Protein AF-A0A2D6XCV6-F1 (afdb_monomer_lite)

Sequence (66 aa):
MTKLTTRGRKRIKTSNFALPDRQYPIQDISHARNALARVSQYGTPSEKKRVREAVYKKYLSLGKKK

Secondary structure (DSSP, 8-state):
-----HHHHHTS-GGGEEEGGGEEE-SSHHHHHHHHHHHHHH--HHHHHHHHHHHHHH-HHHH---

Foldseek 3Di:
DPPCDPVNVVPPDCLQALDPVRHQGNVDPVSLVVSLVVCVVPNDPVSNVSSVVSSCVVPVVVVDPD

Structure (mmCIF, N/CA/C/O backbone):
data_AF-A0A2D6XCV6-F1
#
_entry.id   AF-A0A2D6XCV6-F1
#
loop_
_atom_site.group_PDB
_atom_site.id
_atom_site.type_symbol
_atom_site.label_atom_id
_atom_site.label_alt_id
_atom_site.label_comp_id
_atom_site.label_asym_id
_atom_site.label_entity_id
_atom_site.label_seq_id
_atom_site.pdbx_PDB_ins_code
_atom_site.Cartn_x
_atom_site.Cartn_y
_atom_site.Cartn_z
_atom_site.occupancy
_atom_site.B_iso_or_equiv
_atom_site.auth_seq_id
_atom_site.auth_comp_id
_atom_site.auth_asym_id
_atom_site.auth_atom_id
_atom_site.pdbx_PDB_model_num
ATOM 1 N N . MET A 1 1 ? 7.224 -20.549 -16.016 1.00 46.25 1 MET A N 1
ATOM 2 C CA . MET A 1 1 ? 7.184 -19.251 -15.301 1.00 46.25 1 MET A CA 1
ATOM 3 C C . MET A 1 1 ? 7.840 -18.172 -16.150 1.00 46.25 1 MET A C 1
ATOM 5 O O . MET A 1 1 ? 9.017 -18.296 -16.462 1.00 46.25 1 MET A O 1
ATOM 9 N N . THR A 1 2 ? 7.119 -17.118 -16.533 1.00 54.84 2 THR A N 1
ATOM 10 C CA . THR A 1 2 ? 7.722 -15.967 -17.225 1.00 54.84 2 THR A CA 1
ATOM 11 C C . THR A 1 2 ? 8.509 -15.125 -16.222 1.00 54.84 2 THR A C 1
ATOM 13 O O . THR A 1 2 ? 7.933 -14.483 -15.343 1.00 54.84 2 THR A O 1
ATOM 16 N N . LYS A 1 3 ? 9.842 -15.149 -16.317 1.00 69.31 3 LYS A N 1
ATOM 17 C CA . LYS A 1 3 ? 10.741 -14.410 -15.421 1.00 69.31 3 LYS A CA 1
ATOM 18 C C . LYS A 1 3 ? 10.514 -12.906 -15.598 1.00 69.31 3 LYS A C 1
ATOM 20 O O . LYS A 1 3 ? 10.738 -12.361 -16.677 1.00 69.31 3 LYS A O 1
ATOM 25 N N . LEU A 1 4 ? 10.080 -12.222 -14.540 1.00 73.31 4 LEU A N 1
ATOM 26 C CA . LEU A 1 4 ? 9.896 -10.771 -14.556 1.00 73.31 4 LEU A CA 1
ATOM 27 C C . LEU A 1 4 ? 11.265 -10.087 -14.714 1.00 73.31 4 LEU A C 1
ATOM 29 O O . LEU A 1 4 ? 12.018 -9.959 -13.748 1.00 73.31 4 LEU A O 1
ATOM 33 N N . THR A 1 5 ? 11.600 -9.680 -15.939 1.00 82.75 5 THR A N 1
ATOM 34 C CA . THR A 1 5 ? 12.872 -9.015 -16.255 1.00 82.75 5 THR A CA 1
ATOM 35 C C . THR A 1 5 ? 12.944 -7.628 -15.617 1.00 82.75 5 THR A C 1
ATOM 37 O O . THR A 1 5 ? 11.923 -6.973 -15.401 1.00 82.75 5 THR A O 1
ATOM 40 N N . THR A 1 6 ? 14.153 -7.118 -15.365 1.00 77.75 6 THR A N 1
ATOM 41 C CA . THR A 1 6 ? 14.363 -5.763 -14.821 1.00 77.75 6 THR A CA 1
ATOM 42 C C . THR A 1 6 ? 13.710 -4.687 -15.696 1.00 77.75 6 THR A C 1
ATOM 44 O O . THR A 1 6 ? 13.101 -3.748 -15.183 1.00 77.75 6 THR A O 1
ATOM 47 N N . ARG A 1 7 ?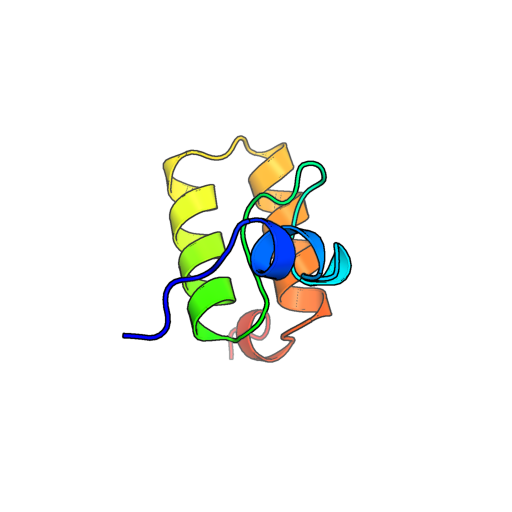 13.755 -4.860 -17.026 1.00 77.88 7 ARG A N 1
ATOM 48 C CA . ARG A 1 7 ? 13.059 -3.995 -17.997 1.00 77.88 7 ARG A CA 1
ATOM 49 C C . ARG A 1 7 ? 11.536 -4.095 -17.859 1.00 77.88 7 ARG A C 1
ATOM 51 O O . ARG A 1 7 ? 10.855 -3.075 -17.892 1.00 77.88 7 ARG A O 1
ATOM 58 N N . GLY A 1 8 ? 11.004 -5.302 -17.648 1.00 80.50 8 GLY A N 1
ATOM 59 C CA . GLY A 1 8 ? 9.588 -5.530 -17.346 1.00 80.50 8 GLY A CA 1
ATOM 60 C C . GLY A 1 8 ? 9.143 -4.817 -16.068 1.00 80.50 8 GLY A C 1
ATOM 61 O O . GLY A 1 8 ? 8.155 -4.091 -16.093 1.00 80.50 8 GLY A O 1
ATOM 62 N N . ARG A 1 9 ? 9.931 -4.918 -14.988 1.00 76.81 9 ARG A N 1
ATOM 63 C CA . ARG A 1 9 ? 9.664 -4.208 -13.725 1.00 76.81 9 ARG A CA 1
ATOM 64 C C . ARG A 1 9 ? 9.621 -2.706 -13.929 1.00 76.81 9 ARG A C 1
ATOM 66 O O . ARG A 1 9 ? 8.683 -2.073 -13.470 1.00 76.81 9 ARG A O 1
ATOM 73 N N . LYS A 1 10 ? 10.590 -2.116 -14.636 1.00 77.12 10 LYS A N 1
ATOM 74 C CA . LYS A 1 10 ? 10.632 -0.662 -14.887 1.00 77.12 10 LYS A CA 1
ATOM 75 C C . LYS A 1 10 ? 9.397 -0.135 -15.629 1.00 77.12 10 LYS A C 1
ATOM 77 O O . LYS A 1 10 ? 8.984 0.979 -15.347 1.00 77.12 10 LYS A O 1
ATOM 82 N N . ARG A 1 11 ? 8.760 -0.948 -16.479 1.00 82.00 11 ARG A N 1
ATOM 83 C CA . ARG A 1 11 ? 7.545 -0.569 -17.226 1.00 82.00 11 ARG A CA 1
ATOM 84 C C . ARG A 1 11 ? 6.243 -0.613 -16.419 1.00 82.00 11 ARG A C 1
ATOM 86 O O . ARG A 1 11 ? 5.220 -0.148 -16.912 1.00 82.00 11 ARG A O 1
ATOM 93 N N . ILE A 1 12 ? 6.248 -1.142 -15.192 1.00 81.75 12 ILE A N 1
ATOM 94 C CA . ILE A 1 12 ? 5.049 -1.133 -14.341 1.00 81.75 12 ILE A CA 1
ATOM 95 C C . ILE A 1 12 ? 4.758 0.308 -13.905 1.00 81.75 12 ILE A C 1
ATOM 97 O O . ILE A 1 12 ? 5.571 0.914 -13.201 1.00 81.75 12 ILE A O 1
ATOM 101 N N . LYS A 1 13 ? 3.590 0.829 -14.302 1.00 82.06 13 LYS A N 1
ATOM 102 C CA . LYS A 1 13 ? 3.131 2.181 -13.956 1.00 82.06 13 LYS A CA 1
ATOM 103 C C . LYS A 1 13 ? 3.149 2.395 -12.440 1.00 82.06 13 LYS A C 1
ATOM 105 O O . LYS A 1 13 ? 2.752 1.516 -11.678 1.00 82.06 13 LYS A O 1
ATOM 110 N N . THR A 1 14 ? 3.569 3.579 -12.004 1.00 80.56 14 THR A N 1
ATOM 111 C CA . THR A 1 14 ? 3.603 3.970 -10.583 1.00 80.56 14 THR A CA 1
ATOM 112 C C . THR A 1 14 ? 2.216 3.956 -9.938 1.00 80.56 14 THR A C 1
ATOM 114 O O . THR A 1 14 ? 2.099 3.634 -8.764 1.00 80.56 14 THR A O 1
ATOM 117 N N . SER A 1 15 ? 1.153 4.164 -10.721 1.00 78.44 15 SER A N 1
ATOM 118 C CA . SER A 1 15 ? -0.250 4.040 -10.291 1.00 78.44 15 SER A CA 1
ATOM 119 C C . SER A 1 15 ? -0.684 2.620 -9.891 1.00 78.44 15 SER A C 1
ATOM 121 O O . SER A 1 15 ? -1.786 2.419 -9.376 1.00 78.44 15 SER A O 1
ATOM 123 N N . ASN A 1 16 ? 0.157 1.609 -10.128 1.00 85.94 16 ASN A N 1
ATOM 124 C CA . ASN A 1 16 ? -0.059 0.255 -9.624 1.00 85.94 16 ASN A CA 1
ATOM 125 C C . ASN A 1 16 ? 0.501 0.038 -8.219 1.00 85.94 16 ASN A C 1
ATOM 127 O O . ASN A 1 16 ? 0.443 -1.088 -7.741 1.00 85.94 16 ASN A O 1
ATOM 131 N N . PHE A 1 17 ? 1.011 1.072 -7.558 1.00 89.00 17 PHE A N 1
ATOM 132 C CA . PHE A 1 17 ? 1.567 0.996 -6.214 1.00 89.00 17 PHE A CA 1
ATOM 133 C C . PHE A 1 17 ? 0.849 1.981 -5.295 1.00 89.00 17 PHE A C 1
ATOM 135 O O . PHE A 1 17 ? 0.426 3.049 -5.735 1.00 89.00 17 PHE A O 1
ATOM 142 N N . ALA A 1 18 ? 0.676 1.602 -4.030 1.00 86.94 18 ALA A N 1
ATOM 143 C CA . ALA A 1 18 ? -0.081 2.398 -3.068 1.00 86.94 18 ALA A CA 1
ATOM 144 C C . ALA A 1 18 ? 0.753 3.497 -2.383 1.00 86.94 18 ALA A C 1
ATOM 146 O O . ALA A 1 18 ? 0.183 4.426 -1.815 1.00 86.94 18 ALA A O 1
ATOM 147 N N . LEU A 1 19 ? 2.086 3.407 -2.439 1.00 83.88 19 LEU A N 1
ATOM 148 C CA . LEU A 1 19 ? 3.011 4.399 -1.885 1.00 83.88 19 LEU A CA 1
ATOM 149 C C . LEU A 1 19 ? 4.054 4.849 -2.924 1.00 83.88 19 LEU A C 1
ATOM 151 O O . LEU A 1 19 ? 4.340 4.104 -3.874 1.00 83.88 19 LEU A O 1
ATOM 155 N N . PRO A 1 20 ? 4.660 6.044 -2.729 1.00 75.44 20 PRO A N 1
ATOM 156 C CA . PRO A 1 20 ? 5.918 6.389 -3.388 1.00 75.44 20 PRO A CA 1
ATOM 157 C C . PRO A 1 20 ? 6.972 5.302 -3.100 1.00 75.44 20 PRO A C 1
ATOM 159 O O . PRO A 1 20 ? 6.832 4.524 -2.162 1.00 75.44 20 PRO A O 1
ATOM 162 N N . ASP A 1 21 ? 7.968 5.166 -3.973 1.00 82.12 21 ASP A N 1
ATOM 163 C CA . ASP A 1 21 ? 8.952 4.062 -3.988 1.00 82.12 21 ASP A CA 1
ATOM 164 C C . ASP A 1 21 ? 8.436 2.699 -4.458 1.00 82.12 21 ASP A C 1
ATOM 166 O O . ASP A 1 21 ? 9.123 1.684 -4.344 1.00 82.12 21 ASP A O 1
ATOM 170 N N . ARG A 1 22 ? 7.254 2.667 -5.087 1.00 82.75 22 ARG A N 1
ATOM 171 C CA . ARG A 1 22 ? 6.693 1.444 -5.691 1.00 82.75 22 ARG A CA 1
ATOM 172 C C . ARG A 1 22 ? 6.464 0.345 -4.645 1.00 82.75 22 ARG A C 1
ATOM 174 O O . ARG A 1 22 ? 6.584 -0.846 -4.936 1.00 82.75 22 ARG A O 1
ATOM 181 N N . GLN A 1 23 ? 6.126 0.750 -3.424 1.00 84.06 23 GLN A N 1
ATOM 182 C CA . GLN A 1 23 ? 5.738 -0.167 -2.361 1.00 84.06 23 GLN A CA 1
ATOM 183 C C . GLN A 1 23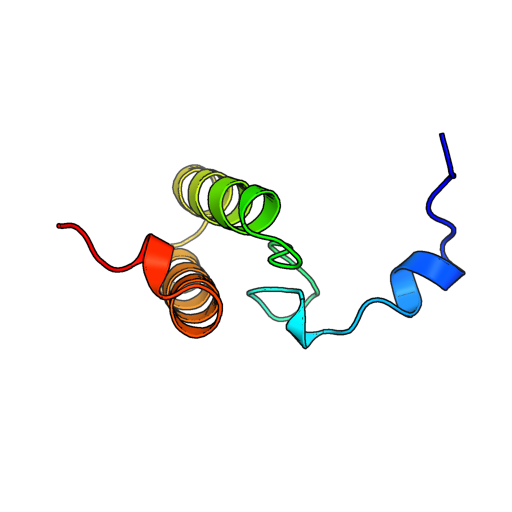 ? 4.249 -0.502 -2.456 1.00 84.06 23 GLN A C 1
ATOM 185 O O . GLN A 1 23 ? 3.448 0.286 -2.963 1.00 84.06 23 GLN A O 1
ATOM 190 N N . TYR A 1 24 ? 3.880 -1.678 -1.941 1.00 87.56 24 TYR A N 1
ATOM 191 C CA . TYR A 1 24 ? 2.497 -2.162 -1.900 1.00 87.56 24 TYR A CA 1
ATOM 192 C C . TYR A 1 24 ? 1.831 -2.193 -3.289 1.00 87.56 24 TYR A C 1
ATOM 194 O O . TYR A 1 24 ? 1.038 -1.309 -3.622 1.00 87.56 24 TYR A O 1
ATOM 202 N N . PRO A 1 25 ? 2.151 -3.194 -4.130 1.00 90.69 25 PRO A N 1
ATOM 203 C CA . PRO A 1 25 ? 1.490 -3.357 -5.419 1.00 90.69 25 PRO A CA 1
ATOM 204 C C . PRO A 1 25 ? -0.024 -3.554 -5.240 1.00 90.69 25 PRO A C 1
ATOM 206 O O . PRO A 1 25 ? -0.467 -4.326 -4.398 1.00 90.69 25 PRO A O 1
ATOM 209 N N . ILE A 1 26 ? -0.806 -2.863 -6.065 1.00 89.94 26 ILE A N 1
ATOM 210 C CA . ILE A 1 26 ? -2.278 -2.853 -6.122 1.00 89.94 26 ILE A CA 1
ATOM 211 C C . ILE A 1 26 ? -2.763 -3.023 -7.574 1.00 89.94 26 ILE A C 1
ATOM 213 O O . ILE A 1 26 ? -3.747 -2.422 -8.016 1.00 89.94 26 ILE A O 1
ATOM 217 N N . GLN A 1 27 ? -2.019 -3.789 -8.372 1.00 88.31 27 GLN A N 1
ATOM 218 C CA . GLN A 1 27 ? -2.315 -4.024 -9.791 1.00 88.31 27 GLN A CA 1
ATOM 219 C C . GLN A 1 27 ? -3.615 -4.812 -10.016 1.00 88.31 27 GLN A C 1
ATOM 221 O O . GLN A 1 27 ? -4.306 -4.548 -10.992 1.00 88.31 27 GLN A O 1
ATOM 226 N N . ASP A 1 28 ? -3.962 -5.704 -9.085 1.00 89.00 28 ASP A N 1
ATOM 227 C CA . ASP A 1 28 ? -5.211 -6.469 -9.042 1.00 89.00 28 ASP A CA 1
ATOM 228 C C . ASP A 1 28 ? -5.742 -6.552 -7.594 1.00 89.00 28 ASP A C 1
ATOM 230 O O . ASP A 1 28 ? -5.089 -6.099 -6.644 1.00 89.00 28 ASP A O 1
ATOM 234 N N . ILE A 1 29 ? -6.934 -7.133 -7.419 1.00 87.56 29 ILE A N 1
ATOM 235 C CA . ILE A 1 29 ? -7.609 -7.259 -6.114 1.00 87.56 29 ILE A CA 1
ATOM 236 C C . ILE A 1 29 ? -6.806 -8.131 -5.133 1.00 87.56 29 ILE A C 1
ATOM 238 O O . ILE A 1 29 ? -6.801 -7.859 -3.931 1.00 87.56 29 ILE A O 1
ATOM 242 N N . SER A 1 30 ? -6.119 -9.169 -5.618 1.00 89.00 30 SER A N 1
ATOM 243 C CA . SER A 1 30 ? -5.326 -10.071 -4.773 1.00 89.00 30 SER A CA 1
A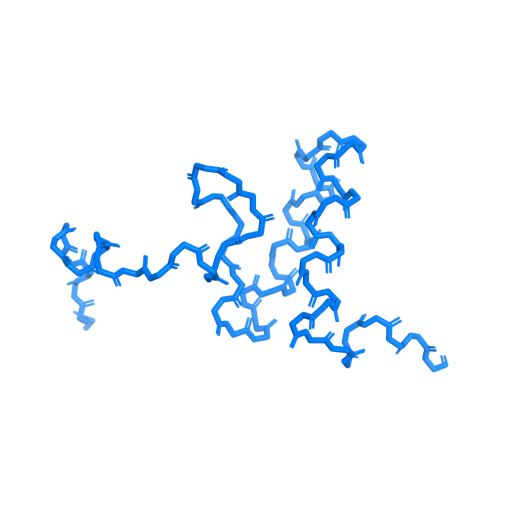TOM 244 C C . SER A 1 30 ? -4.125 -9.338 -4.176 1.00 89.00 30 SER A C 1
ATOM 246 O O . SER A 1 30 ? -3.914 -9.344 -2.961 1.00 89.00 30 SER A O 1
ATOM 248 N N . HIS A 1 31 ? -3.399 -8.600 -5.017 1.00 90.62 31 HIS A N 1
ATOM 249 C CA . HIS A 1 31 ? -2.305 -7.732 -4.604 1.00 90.62 31 HIS A CA 1
ATOM 250 C C . HIS A 1 31 ? -2.791 -6.639 -3.650 1.00 90.62 31 HIS A C 1
ATOM 252 O O . HIS A 1 31 ? -2.139 -6.393 -2.641 1.00 90.62 31 HIS A O 1
ATOM 258 N N . ALA A 1 32 ? -3.967 -6.053 -3.893 1.00 91.31 32 ALA A N 1
ATOM 259 C CA . ALA A 1 32 ? -4.554 -5.064 -2.994 1.00 91.31 32 ALA A CA 1
ATOM 260 C C . ALA A 1 32 ? -4.878 -5.625 -1.597 1.00 91.31 32 ALA A C 1
ATOM 262 O O . ALA A 1 32 ? -4.556 -4.992 -0.592 1.00 91.31 32 ALA A O 1
ATOM 263 N N . ARG A 1 33 ? -5.444 -6.835 -1.504 1.00 92.25 33 ARG A N 1
ATOM 264 C CA . ARG A 1 33 ? -5.659 -7.514 -0.212 1.00 92.25 33 ARG A CA 1
ATOM 265 C C . ARG A 1 33 ? -4.342 -7.814 0.499 1.00 92.25 33 ARG A C 1
ATOM 267 O O . ARG A 1 33 ? -4.220 -7.556 1.694 1.00 92.25 33 ARG A O 1
ATOM 274 N N . ASN A 1 34 ? -3.345 -8.305 -0.236 1.00 93.06 34 ASN A N 1
ATOM 275 C CA . ASN A 1 34 ? -2.01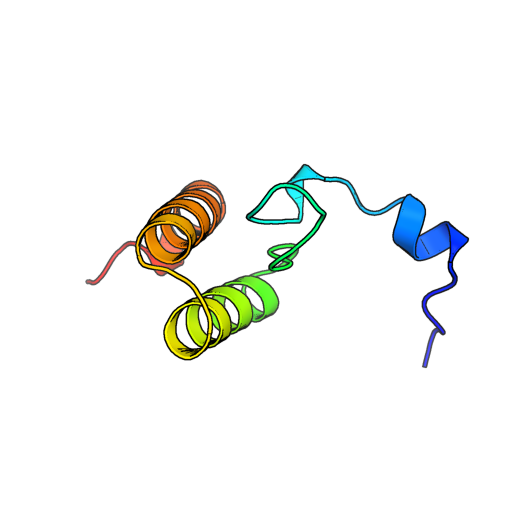4 -8.566 0.311 1.00 93.06 34 ASN A CA 1
ATOM 276 C C . ASN A 1 34 ? -1.343 -7.267 0.790 1.00 93.06 34 ASN A C 1
ATOM 278 O O . ASN A 1 34 ? -0.736 -7.235 1.856 1.00 93.06 34 ASN A O 1
ATOM 282 N N . ALA A 1 35 ? -1.513 -6.167 0.056 1.00 92.44 35 ALA A N 1
ATOM 283 C CA . ALA A 1 35 ? -1.020 -4.858 0.455 1.00 92.44 35 ALA A CA 1
ATOM 284 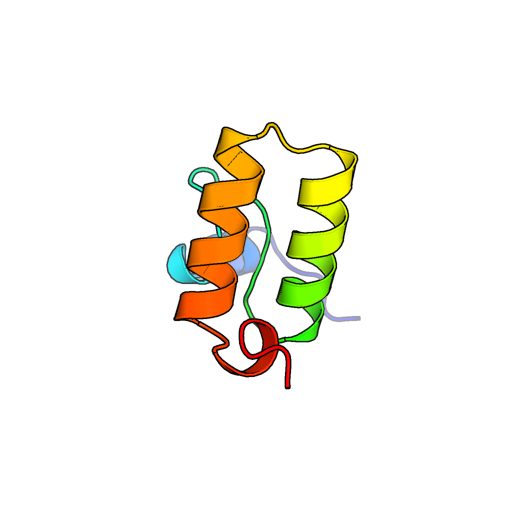C C . ALA A 1 35 ? -1.631 -4.395 1.786 1.00 92.44 35 ALA A C 1
ATOM 286 O O . ALA A 1 35 ? -0.894 -3.967 2.672 1.00 92.44 35 ALA A O 1
ATOM 287 N N . LEU A 1 36 ? -2.950 -4.548 1.958 1.00 92.06 36 LEU A N 1
ATOM 288 C CA . LEU A 1 36 ? -3.635 -4.257 3.222 1.00 92.06 36 LEU A CA 1
ATOM 289 C C . LEU A 1 36 ? -3.132 -5.136 4.378 1.00 92.06 36 LEU A C 1
ATOM 291 O O . LEU A 1 36 ? -2.907 -4.633 5.478 1.00 92.06 36 LEU A O 1
ATOM 295 N N . ALA A 1 37 ? -2.917 -6.430 4.134 1.00 92.19 37 ALA A N 1
ATOM 296 C CA . ALA A 1 37 ? -2.384 -7.342 5.145 1.00 92.19 37 ALA A CA 1
ATOM 297 C C . ALA A 1 37 ? -0.956 -6.949 5.563 1.00 92.19 37 ALA A C 1
ATOM 299 O O . ALA A 1 37 ? -0.673 -6.800 6.752 1.00 92.19 37 ALA A O 1
ATOM 300 N N . ARG A 1 38 ? -0.074 -6.691 4.591 1.00 91.81 38 ARG A N 1
ATOM 301 C CA . ARG A 1 38 ? 1.320 -6.300 4.843 1.00 91.81 38 ARG A CA 1
ATOM 302 C C . ARG A 1 38 ? 1.435 -4.954 5.545 1.00 91.81 38 ARG A C 1
ATOM 304 O O . ARG A 1 38 ? 2.196 -4.848 6.500 1.00 91.81 38 ARG A O 1
ATOM 311 N N . VAL A 1 39 ? 0.670 -3.943 5.121 1.00 92.75 39 VAL A N 1
ATOM 312 C CA . VAL A 1 39 ? 0.719 -2.624 5.772 1.00 92.75 39 VAL A CA 1
ATOM 313 C C . VAL A 1 39 ? 0.166 -2.700 7.191 1.00 92.75 39 VAL A C 1
ATOM 315 O O . VAL A 1 39 ? 0.610 -1.962 8.062 1.00 92.75 39 VAL A O 1
ATOM 318 N N . SER A 1 40 ? -0.771 -3.616 7.462 1.00 90.25 40 SER A N 1
ATOM 319 C CA . SER A 1 40 ? -1.251 -3.861 8.822 1.00 90.25 40 SER A CA 1
ATOM 320 C C . SER A 1 40 ? -0.153 -4.427 9.727 1.00 90.25 40 SER A C 1
ATOM 322 O O . SER A 1 40 ? -0.069 -4.008 10.882 1.00 90.25 40 SER A O 1
ATOM 324 N N . GLN A 1 41 ? 0.674 -5.333 9.195 1.00 92.44 41 GLN A N 1
ATOM 325 C CA . GLN A 1 41 ? 1.753 -6.013 9.921 1.00 92.44 41 GLN A CA 1
ATOM 326 C C . GLN A 1 41 ? 2.994 -5.133 10.121 1.00 92.44 41 GLN A C 1
ATOM 328 O O . GLN A 1 41 ? 3.512 -5.071 11.229 1.00 92.44 41 GLN A O 1
ATOM 333 N N . TYR A 1 42 ? 3.451 -4.443 9.072 1.00 91.00 42 TYR A N 1
ATOM 334 C CA . TYR A 1 42 ? 4.750 -3.752 9.067 1.00 91.00 42 TYR A CA 1
ATOM 335 C C . TYR A 1 42 ? 4.660 -2.235 8.890 1.00 91.00 42 TYR A C 1
ATOM 337 O O . TYR A 1 42 ? 5.645 -1.537 9.103 1.00 91.00 42 TYR A O 1
ATOM 345 N N . GLY A 1 43 ? 3.507 -1.716 8.466 1.00 87.06 43 GLY A N 1
ATOM 346 C CA . GLY A 1 43 ? 3.352 -0.297 8.174 1.00 87.06 43 GLY A CA 1
ATOM 347 C C . GLY A 1 43 ? 3.164 0.557 9.426 1.00 87.06 43 GLY A C 1
ATOM 348 O O . GLY A 1 43 ? 2.576 0.141 10.426 1.00 87.06 43 GLY A O 1
ATOM 349 N N . THR A 1 44 ? 3.587 1.808 9.331 1.00 91.88 44 THR A N 1
ATOM 350 C CA . THR A 1 44 ? 3.266 2.870 10.288 1.00 91.88 44 THR A CA 1
ATOM 351 C C . THR A 1 44 ? 1.793 3.298 10.171 1.00 91.88 44 THR A C 1
ATOM 353 O O . THR A 1 44 ? 1.146 3.049 9.148 1.00 91.88 44 THR A O 1
ATOM 356 N N . PRO A 1 45 ? 1.212 3.981 11.176 1.00 90.81 45 PRO A N 1
ATOM 357 C CA . PRO A 1 45 ? -0.158 4.499 11.089 1.00 90.81 45 PRO A CA 1
ATOM 358 C C . PRO A 1 45 ? -0.409 5.377 9.849 1.00 90.81 45 PRO A C 1
ATOM 360 O O . PRO A 1 45 ? -1.460 5.269 9.211 1.00 90.81 45 PRO A O 1
ATOM 363 N N . SER A 1 46 ? 0.581 6.186 9.462 1.00 90.50 46 SER A N 1
ATOM 364 C CA . SER A 1 46 ? 0.534 7.045 8.273 1.00 90.50 46 SER A CA 1
ATOM 365 C C . SER A 1 46 ? 0.501 6.242 6.971 1.00 90.50 46 SER A C 1
ATOM 367 O O . SER A 1 46 ? -0.306 6.526 6.082 1.00 90.50 46 SER A O 1
ATOM 369 N N . GLU A 1 47 ? 1.326 5.198 6.860 1.00 90.31 47 GLU A N 1
ATOM 370 C CA . GLU A 1 47 ? 1.328 4.303 5.697 1.00 90.31 47 GLU A CA 1
ATOM 371 C C . GLU A 1 47 ? 0.038 3.497 5.612 1.00 90.31 47 GLU A C 1
ATOM 373 O O . GLU A 1 47 ? -0.547 3.391 4.536 1.00 90.31 47 GLU A O 1
ATOM 378 N N . LYS A 1 48 ? -0.471 3.001 6.747 1.00 91.88 48 LYS A N 1
ATOM 379 C CA . LYS A 1 48 ? -1.761 2.301 6.814 1.00 91.88 48 LYS A CA 1
ATOM 380 C C . LYS A 1 48 ? -2.886 3.155 6.234 1.00 91.88 48 LYS A C 1
ATOM 382 O O . LYS A 1 48 ? -3.717 2.632 5.493 1.00 91.88 48 LYS A O 1
ATOM 387 N N . LYS A 1 49 ? -2.922 4.456 6.545 1.00 91.56 49 LYS A N 1
ATOM 388 C CA . LYS A 1 49 ? -3.925 5.381 5.998 1.00 91.56 49 LYS A CA 1
ATOM 389 C C . LYS A 1 49 ? -3.770 5.538 4.483 1.00 91.56 49 LYS A C 1
ATOM 391 O O . LYS A 1 49 ? -4.722 5.258 3.759 1.00 91.56 49 LYS A O 1
ATOM 396 N N . ARG A 1 50 ? -2.566 5.873 4.005 1.00 91.12 50 ARG A N 1
ATOM 397 C CA . ARG A 1 50 ? -2.289 6.055 2.568 1.00 91.12 50 ARG A CA 1
ATOM 398 C C . ARG A 1 50 ? -2.575 4.799 1.745 1.00 91.12 50 ARG A C 1
ATOM 400 O O . ARG A 1 50 ? -3.216 4.883 0.702 1.00 91.12 50 ARG A O 1
ATOM 407 N N . VAL A 1 51 ? -2.147 3.628 2.223 1.00 90.69 51 VAL A N 1
ATOM 408 C CA . VAL A 1 51 ? -2.367 2.357 1.521 1.00 90.69 51 VAL A CA 1
ATOM 409 C C . VAL A 1 51 ? -3.853 2.016 1.468 1.00 90.69 51 VAL A C 1
ATOM 411 O O . VAL A 1 51 ? -4.339 1.638 0.405 1.00 90.69 51 VAL A O 1
ATOM 414 N N . ARG A 1 52 ? -4.602 2.200 2.566 1.00 90.31 52 ARG A N 1
ATOM 415 C CA . ARG A 1 52 ? -6.062 2.010 2.551 1.00 90.31 52 ARG A CA 1
ATOM 416 C C . ARG A 1 52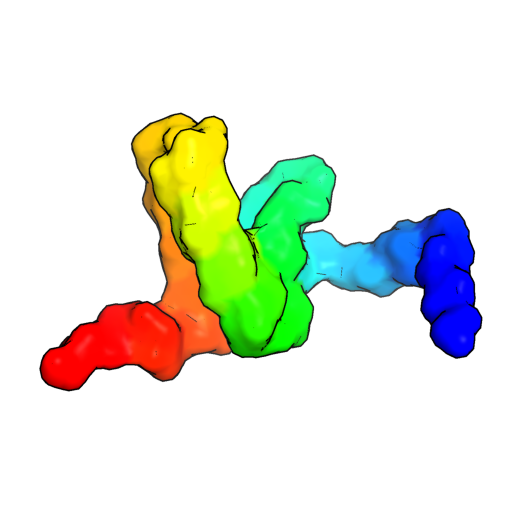 ? -6.749 2.953 1.572 1.00 90.31 52 ARG A C 1
ATOM 418 O O . ARG A 1 52 ? -7.561 2.491 0.783 1.00 90.31 52 ARG A O 1
ATOM 425 N N . GLU A 1 53 ? -6.409 4.238 1.584 1.00 90.81 53 GLU A N 1
ATOM 426 C CA . GLU A 1 53 ? -6.978 5.226 0.661 1.00 90.81 53 GLU A CA 1
ATOM 427 C C . GLU A 1 53 ? -6.690 4.866 -0.800 1.00 90.81 53 GLU A C 1
ATOM 429 O O . GLU A 1 53 ? -7.608 4.846 -1.619 1.00 90.81 53 GLU A O 1
ATOM 434 N N . ALA A 1 54 ? -5.447 4.507 -1.131 1.00 89.94 54 ALA A N 1
ATOM 435 C CA . ALA A 1 54 ? -5.070 4.098 -2.481 1.00 89.94 54 ALA A CA 1
ATOM 436 C C . ALA A 1 54 ? -5.797 2.817 -2.925 1.00 89.94 54 ALA A C 1
ATOM 438 O O . ALA A 1 54 ? -6.293 2.740 -4.053 1.00 89.94 54 ALA A O 1
ATOM 439 N N . VAL A 1 55 ? -5.902 1.827 -2.031 1.00 90.81 55 VAL A N 1
ATOM 440 C CA . VAL A 1 55 ? -6.627 0.579 -2.290 1.00 90.81 55 VAL A CA 1
ATOM 441 C C . VAL A 1 55 ? -8.115 0.847 -2.488 1.00 90.81 55 VAL A C 1
ATOM 443 O O . VAL A 1 55 ? -8.667 0.377 -3.475 1.00 90.81 55 VAL A O 1
ATOM 446 N N . TYR A 1 56 ? -8.763 1.621 -1.618 1.00 89.31 56 TYR A N 1
ATOM 447 C CA . TYR A 1 56 ? -10.200 1.895 -1.708 1.00 89.31 56 TYR A CA 1
ATOM 448 C C . TYR A 1 56 ? -10.561 2.818 -2.872 1.00 89.31 56 TYR A C 1
ATOM 450 O O . TYR A 1 56 ? -11.608 2.629 -3.484 1.00 89.31 56 TYR A O 1
ATOM 458 N N . LYS A 1 57 ? -9.680 3.756 -3.241 1.00 87.81 57 LYS A N 1
ATOM 459 C CA . LYS A 1 57 ? -9.847 4.594 -4.437 1.00 87.81 57 LYS A CA 1
ATOM 460 C C . LYS A 1 57 ? -9.831 3.761 -5.719 1.00 87.81 57 LYS A C 1
ATOM 462 O O . LYS A 1 57 ? -10.563 4.071 -6.653 1.00 87.81 57 LYS A O 1
ATOM 467 N N . LYS A 1 58 ? -9.003 2.710 -5.771 1.00 86.62 58 LYS A N 1
ATOM 468 C CA . LYS A 1 58 ? -8.903 1.811 -6.932 1.00 86.62 58 LYS A CA 1
ATOM 469 C C . LYS A 1 58 ? -9.933 0.677 -6.901 1.00 86.62 58 LYS A C 1
ATOM 471 O O . LYS A 1 58 ? -10.446 0.289 -7.943 1.00 86.62 58 LYS A O 1
ATOM 476 N N . TYR A 1 59 ? -10.243 0.169 -5.712 1.00 88.69 59 TYR A N 1
ATOM 477 C CA . TYR A 1 59 ? -11.142 -0.955 -5.465 1.00 88.69 59 TYR A CA 1
ATOM 478 C C . TYR A 1 59 ? -12.168 -0.583 -4.388 1.00 88.69 59 TYR A C 1
ATOM 480 O O . TYR A 1 59 ? -12.032 -0.960 -3.221 1.00 88.69 59 TYR A O 1
ATOM 488 N N . LEU A 1 60 ? -13.239 0.114 -4.786 1.00 83.00 60 LEU A N 1
ATOM 489 C CA . LEU A 1 60 ? -14.337 0.466 -3.872 1.00 83.00 60 LEU A CA 1
ATOM 490 C C . LEU A 1 60 ? -14.971 -0.767 -3.201 1.00 83.00 60 LEU A C 1
ATOM 492 O O . LEU A 1 60 ? -15.464 -0.673 -2.076 1.00 83.00 60 LEU A O 1
ATOM 496 N N . SER A 1 61 ? -14.922 -1.932 -3.856 1.00 81.12 61 SER A N 1
ATOM 497 C CA . SER A 1 61 ? -15.435 -3.200 -3.323 1.00 81.12 61 SER A CA 1
ATOM 498 C C . SER A 1 61 ? -14.720 -3.672 -2.053 1.00 81.12 61 SER A C 1
ATOM 500 O O . SER A 1 61 ? -15.310 -4.418 -1.280 1.00 81.12 61 SER A O 1
ATOM 502 N N . LEU A 1 62 ? -13.479 -3.234 -1.808 1.00 78.75 62 LEU A N 1
ATOM 503 C CA . LEU A 1 62 ? -12.730 -3.560 -0.588 1.00 78.75 62 LEU A CA 1
ATOM 504 C C . LEU A 1 62 ? -13.039 -2.604 0.577 1.00 78.75 62 LEU A C 1
ATOM 506 O O . LEU A 1 62 ? -12.763 -2.950 1.722 1.00 78.75 62 LEU A O 1
ATOM 510 N N . GLY A 1 63 ? -13.580 -1.414 0.295 1.00 68.19 63 GLY A N 1
ATOM 511 C CA . GLY A 1 63 ? -13.886 -0.384 1.296 1.00 68.19 63 GLY A CA 1
ATOM 512 C C . GLY A 1 63 ? -15.327 -0.411 1.808 1.00 68.19 63 GLY A C 1
ATOM 513 O O . GLY A 1 63 ? -15.579 0.003 2.938 1.00 68.19 63 GLY A O 1
ATOM 514 N N . LYS A 1 64 ? -16.277 -0.930 1.020 1.00 57.91 64 LYS A N 1
ATOM 515 C CA . LYS A 1 64 ? -17.648 -1.155 1.494 1.00 57.91 64 LYS A CA 1
ATOM 516 C C . LYS A 1 64 ? -17.684 -2.389 2.395 1.00 57.91 64 LYS A C 1
ATOM 518 O O . LYS A 1 64 ? -17.878 -3.505 1.921 1.00 57.91 64 LYS A O 1
ATOM 523 N N . LYS A 1 65 ? -17.529 -2.182 3.705 1.00 52.81 65 LYS A N 1
ATOM 524 C CA . LYS A 1 65 ? -18.142 -3.095 4.675 1.00 52.81 65 LYS A CA 1
ATOM 525 C C . LYS A 1 65 ? -19.655 -2.998 4.471 1.00 52.81 65 LYS A C 1
ATOM 527 O O . LYS A 1 65 ? -20.205 -1.902 4.552 1.00 52.81 65 LYS A O 1
ATOM 532 N N . LYS A 1 66 ? -20.258 -4.116 4.077 1.00 43.03 66 LYS A N 1
ATOM 533 C CA . LYS A 1 66 ? -21.707 -4.298 4.056 1.00 43.03 66 LYS A CA 1
ATOM 534 C C . LYS A 1 66 ? -22.192 -4.522 5.483 1.00 43.03 66 LYS A C 1
ATOM 536 O O . LYS A 1 66 ? -21.396 -5.101 6.258 1.00 43.03 66 LYS A O 1
#

Radius of gyration: 12.57 Å; chains: 1; bounding box: 36×26×29 Å

pLDDT: mean 83.49, std 11.11, range [43.03, 93.06]